Protein AF-A0A2D6LKM2-F1 (afdb_monomer)

Foldseek 3Di:
DPDPDDDDDDPVVCCCCPNPVNLVVDPVSVVVLVVCVVVVHDRHDPDD

Solvent-accessible surface area (backbone atoms only — not comparable to full-atom values): 3179 Å² total; per-residue (Å²): 136,81,73,96,64,90,71,88,79,57,66,67,61,46,44,63,70,70,23,66,70,48,28,63,74,39,74,66,36,42,53,52,52,53,55,36,50,76,73,70,43,84,81,80,78,79,83,126

Radius of gyration: 13.57 Å; Cα contacts (8 Å, |Δi|>4): 23; chains: 1; bounding box: 23×23×37 Å

Nearest PDB structures (foldseek):
  8c8y-assembly1_2  TM=8.267E-01  e=1.882E-02  Escherichia coli
  3jcn-assembly1_2  TM=8.033E-01  e=1.531E-02  Escherichia coli
  6v3d-assembly1_1  TM=8.492E-01  e=3.045E-02  Acinetobacter beijerinckii ANC 3835
  6gc7-assembly1_2  TM=7.791E-01  e=2.477E-02  Escherichia coli K-12
  5hl7-assembly1_2  TM=8.152E-01  e=3.742E-02  Staphylococcus aureus subsp. aureus NCTC 8325

Sequence (48 aa):
MSTHYPKRRSLVKRARKFGFRARMRTKDGRKLISRKRRVGRNVNVRSY

Secondary structure (DSSP, 8-state):
---SS-----HHHHHHHHSHHHHHHSHHHHHHHHHHHHTT--S-----

pLDDT: mean 87.09, std 11.83, range [52.91, 98.25]

Mean predicted aligned error: 5.85 Å

Structure (mmCIF, N/CA/C/O backbone):
data_AF-A0A2D6LKM2-F1
#
_entry.id   AF-A0A2D6LKM2-F1
#
loop_
_atom_site.group_PDB
_atom_site.id
_atom_site.type_symbol
_atom_site.label_atom_id
_atom_site.label_alt_id
_atom_site.label_comp_id
_atom_site.label_asym_id
_atom_site.label_entity_id
_atom_site.label_seq_id
_atom_site.pdbx_PDB_ins_code
_atom_site.Cartn_x
_atom_site.Cartn_y
_atom_site.Cartn_z
_atom_site.occupancy
_atom_site.B_iso_or_equiv
_atom_site.auth_seq_id
_atom_site.auth_comp_id
_atom_site.auth_asym_id
_atom_site.auth_atom_id
_atom_site.pdbx_PDB_model_num
ATOM 1 N N . MET A 1 1 ? -10.643 1.832 -23.739 1.00 52.91 1 MET A N 1
ATOM 2 C CA . MET A 1 1 ? -9.880 1.019 -24.713 1.00 52.91 1 MET A CA 1
ATOM 3 C C . MET A 1 1 ? -8.510 0.685 -24.136 1.00 52.91 1 MET A C 1
ATOM 5 O O . MET A 1 1 ? -7.687 1.577 -23.965 1.00 52.91 1 MET A O 1
ATOM 9 N N . SER A 1 2 ? -8.263 -0.574 -23.766 1.00 67.25 2 SER A N 1
ATOM 10 C CA . SER A 1 2 ? -6.894 -1.051 -23.544 1.00 67.25 2 SER A CA 1
ATOM 11 C C . SER A 1 2 ? -6.277 -1.379 -24.899 1.00 67.25 2 SER A C 1
ATOM 13 O O . SER A 1 2 ? -6.900 -2.059 -25.706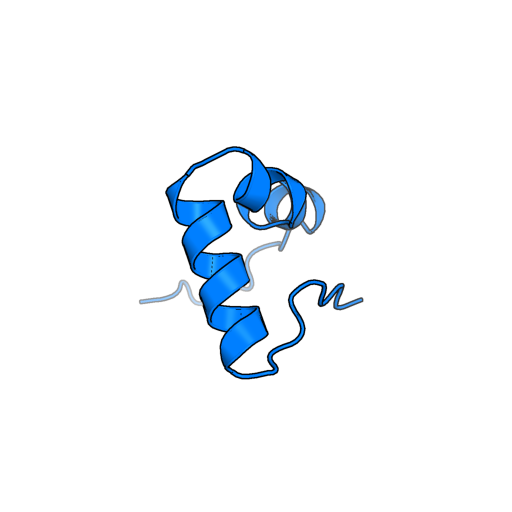 1.00 67.25 2 SER A O 1
ATOM 15 N N . THR A 1 3 ? -5.075 -0.870 -25.152 1.00 70.62 3 THR A N 1
ATOM 16 C CA . THR A 1 3 ? -4.299 -1.130 -26.372 1.00 70.62 3 THR A CA 1
ATOM 17 C C . THR A 1 3 ? -4.191 -2.641 -26.633 1.00 70.62 3 THR A C 1
ATOM 19 O O . THR A 1 3 ? -3.916 -3.383 -25.694 1.00 70.62 3 THR A O 1
ATOM 22 N N . HIS A 1 4 ? -4.377 -3.066 -27.888 1.00 82.94 4 HIS A N 1
ATOM 23 C CA . HIS A 1 4 ? -4.417 -4.467 -28.348 1.00 82.94 4 HIS A CA 1
ATOM 24 C C . HIS A 1 4 ? -3.171 -5.301 -27.976 1.00 82.94 4 HIS A C 1
ATOM 26 O O . HIS A 1 4 ? -3.240 -6.521 -27.882 1.00 82.94 4 HIS A O 1
ATOM 32 N N . TYR A 1 5 ? -2.031 -4.658 -27.704 1.00 82.69 5 TYR A N 1
ATOM 33 C CA . TYR A 1 5 ? -0.766 -5.349 -27.458 1.00 82.69 5 TYR A CA 1
ATOM 34 C C . TYR A 1 5 ? -0.450 -5.545 -25.966 1.00 82.69 5 TYR A C 1
ATOM 36 O O . TYR A 1 5 ? -0.658 -4.629 -25.155 1.00 82.69 5 TYR A O 1
ATOM 44 N N . PRO A 1 6 ? 0.134 -6.699 -25.586 1.00 80.50 6 PRO A N 1
ATOM 45 C CA . PRO A 1 6 ? 0.562 -6.952 -24.218 1.00 80.50 6 PRO A CA 1
ATOM 46 C C . PRO A 1 6 ? 1.638 -5.944 -23.799 1.00 80.50 6 PRO A C 1
ATOM 48 O O . PRO A 1 6 ? 2.756 -5.918 -24.311 1.00 80.50 6 PRO A O 1
ATOM 51 N N . LYS A 1 7 ? 1.309 -5.091 -22.826 1.00 81.00 7 LYS A N 1
ATOM 52 C CA . LYS A 1 7 ? 2.270 -4.140 -22.256 1.00 81.00 7 LYS A CA 1
ATOM 53 C C . LYS A 1 7 ? 3.196 -4.860 -21.283 1.00 81.00 7 LYS A C 1
ATOM 55 O O . LYS A 1 7 ? 2.727 -5.555 -20.379 1.00 81.00 7 LYS A O 1
ATOM 60 N N . ARG A 1 8 ? 4.507 -4.621 -21.403 1.00 83.06 8 ARG A N 1
ATOM 61 C CA . ARG A 1 8 ? 5.510 -5.120 -20.448 1.00 83.06 8 ARG A CA 1
ATOM 62 C C . ARG A 1 8 ? 5.146 -4.674 -19.026 1.00 83.06 8 ARG A C 1
ATOM 64 O O . ARG A 1 8 ? 5.106 -3.478 -18.725 1.00 83.06 8 ARG A O 1
ATOM 71 N N . ARG A 1 9 ? 4.883 -5.633 -18.134 1.00 84.75 9 ARG A N 1
ATOM 72 C CA . ARG A 1 9 ? 4.550 -5.368 -16.726 1.00 84.75 9 ARG A CA 1
ATOM 73 C C . ARG A 1 9 ? 5.832 -5.351 -15.898 1.00 84.75 9 ARG A C 1
ATOM 75 O O . ARG A 1 9 ? 6.467 -6.377 -15.708 1.00 84.75 9 ARG A O 1
ATOM 82 N N . SER A 1 10 ? 6.207 -4.188 -15.367 1.00 89.06 10 SER A N 1
ATOM 83 C CA . SER A 1 10 ? 7.329 -4.095 -14.423 1.00 89.06 10 SER A CA 1
ATOM 84 C C . SER A 1 10 ? 6.844 -4.321 -12.990 1.00 89.06 10 SER A C 1
ATOM 86 O O . SER A 1 10 ? 6.152 -3.472 -12.416 1.00 89.06 10 SER A O 1
ATOM 88 N N . LEU A 1 11 ? 7.248 -5.444 -12.389 1.00 88.75 11 LEU A N 1
ATOM 89 C CA . LEU A 1 11 ? 6.950 -5.763 -10.988 1.00 88.75 11 LEU A CA 1
ATOM 90 C C . LEU A 1 11 ? 7.577 -4.744 -10.024 1.00 88.75 11 LEU A C 1
ATOM 92 O O . LEU A 1 11 ? 6.949 -4.361 -9.037 1.00 88.75 11 LEU A O 1
ATOM 96 N N . VAL A 1 12 ? 8.759 -4.216 -10.364 1.00 91.12 12 VAL A N 1
ATOM 97 C CA . VAL A 1 12 ? 9.438 -3.160 -9.596 1.00 91.12 12 VAL A CA 1
ATOM 98 C C . VAL A 1 12 ? 8.597 -1.884 -9.563 1.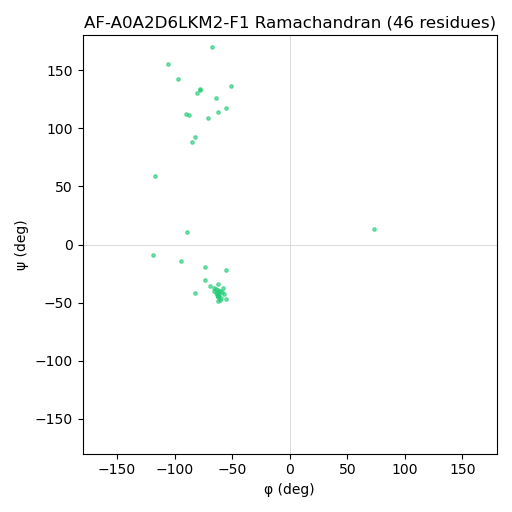00 91.12 12 VAL A C 1
ATOM 100 O O . VAL A 1 12 ? 8.334 -1.339 -8.488 1.00 91.12 12 VAL A O 1
ATOM 103 N N . LYS A 1 13 ? 8.104 -1.421 -10.723 1.00 91.12 13 LYS A N 1
ATOM 104 C CA . LYS A 1 13 ? 7.217 -0.245 -10.784 1.00 91.12 13 LYS A CA 1
ATOM 105 C C . LYS A 1 13 ? 5.917 -0.496 -10.016 1.00 91.12 13 LYS A C 1
ATOM 107 O O . LYS A 1 13 ? 5.456 0.397 -9.304 1.00 91.12 13 LYS A O 1
ATOM 112 N N . ARG A 1 14 ? 5.356 -1.710 -10.102 1.00 90.69 14 ARG A N 1
ATOM 113 C CA . ARG A 1 14 ? 4.151 -2.098 -9.352 1.00 90.69 14 ARG A CA 1
ATOM 114 C C . ARG A 1 14 ? 4.377 -2.008 -7.842 1.00 90.69 14 ARG A C 1
ATOM 116 O O . ARG A 1 14 ? 3.566 -1.397 -7.154 1.00 90.69 14 ARG A O 1
ATOM 123 N N . ALA A 1 15 ? 5.479 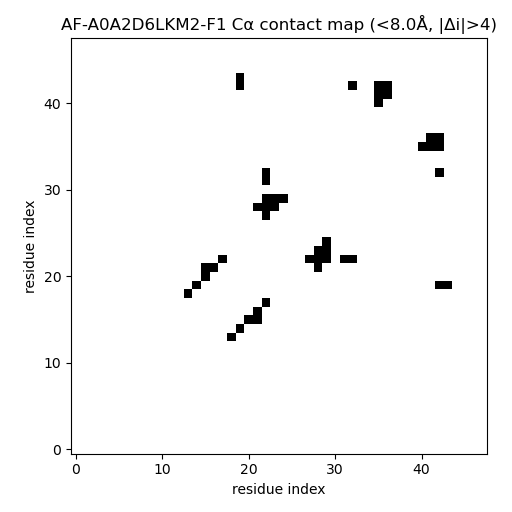-2.556 -7.335 1.00 89.81 15 ALA A N 1
ATOM 124 C CA . ALA A 1 15 ? 5.808 -2.531 -5.912 1.00 89.81 15 ALA A CA 1
ATOM 125 C C . ALA A 1 15 ? 6.032 -1.102 -5.391 1.00 89.81 15 ALA A C 1
ATOM 127 O O . ALA A 1 15 ? 5.511 -0.751 -4.333 1.00 89.81 15 ALA A O 1
ATOM 128 N N . ARG A 1 16 ? 6.731 -0.251 -6.155 1.00 91.56 16 ARG A N 1
ATOM 129 C CA . ARG A 1 16 ? 6.967 1.155 -5.780 1.00 91.56 16 ARG A CA 1
ATOM 130 C C . ARG A 1 16 ? 5.683 1.985 -5.748 1.00 91.56 16 ARG A C 1
ATOM 132 O O . ARG A 1 16 ? 5.524 2.799 -4.847 1.00 91.56 16 ARG A O 1
ATOM 139 N N . LYS A 1 17 ? 4.768 1.782 -6.705 1.00 91.19 17 LYS A N 1
ATOM 140 C CA . LYS A 1 17 ? 3.512 2.551 -6.784 1.00 91.19 17 LYS A CA 1
ATOM 141 C C . LYS A 1 17 ? 2.416 2.023 -5.858 1.00 91.19 17 LYS A C 1
ATOM 143 O O . LYS A 1 17 ? 1.697 2.808 -5.250 1.00 91.19 17 LYS A O 1
ATOM 148 N N . PHE A 1 18 ? 2.261 0.705 -5.762 1.00 90.38 18 PHE A N 1
ATOM 149 C CA . PHE A 1 18 ? 1.089 0.084 -5.134 1.00 90.38 18 PHE A CA 1
ATOM 150 C C . PHE A 1 18 ? 1.406 -0.786 -3.919 1.00 90.38 18 PHE A C 1
ATOM 152 O O . PHE A 1 18 ? 0.470 -1.217 -3.245 1.00 90.38 18 PHE A O 1
ATOM 159 N N . GLY A 1 19 ? 2.684 -1.052 -3.642 1.00 90.44 19 GLY A N 1
ATOM 160 C CA . GLY A 1 19 ? 3.107 -1.934 -2.562 1.00 90.44 19 GLY A CA 1
ATOM 161 C C . GLY A 1 19 ? 2.801 -1.392 -1.166 1.00 90.44 19 GLY A C 1
ATOM 162 O O . GLY A 1 19 ? 2.453 -0.225 -0.977 1.00 90.44 19 GLY A O 1
ATOM 163 N N . PHE A 1 20 ? 2.975 -2.254 -0.165 1.00 91.88 20 PHE A N 1
ATOM 164 C CA . PHE A 1 20 ? 2.634 -1.964 1.228 1.00 91.88 20 PHE A CA 1
ATOM 165 C C . PHE A 1 20 ? 3.308 -0.688 1.756 1.00 91.88 20 PHE A C 1
ATOM 167 O O . PHE A 1 20 ? 2.635 0.188 2.295 1.00 91.88 20 PHE A O 1
ATOM 174 N N . ARG A 1 21 ? 4.615 -0.521 1.510 1.00 92.06 21 ARG A N 1
ATOM 175 C CA . ARG A 1 21 ? 5.372 0.674 1.928 1.00 92.06 21 ARG A CA 1
ATOM 176 C C . ARG A 1 21 ? 4.794 1.968 1.344 1.00 92.06 21 ARG A C 1
ATOM 178 O O . ARG A 1 21 ? 4.666 2.955 2.060 1.00 92.06 21 ARG A O 1
ATOM 185 N N . ALA A 1 22 ? 4.386 1.949 0.073 1.00 93.75 22 ALA A N 1
ATOM 186 C CA . ALA A 1 22 ? 3.756 3.102 -0.570 1.00 93.75 22 ALA A CA 1
ATOM 187 C C . ALA A 1 22 ? 2.409 3.452 0.084 1.00 93.75 22 ALA A C 1
ATOM 189 O O . ALA A 1 22 ? 2.112 4.626 0.289 1.00 93.75 22 ALA A O 1
ATOM 190 N N . ARG A 1 23 ? 1.622 2.441 0.482 1.00 94.19 23 ARG A N 1
ATOM 191 C CA . ARG A 1 23 ? 0.357 2.643 1.210 1.00 94.19 23 ARG A CA 1
ATOM 192 C C . ARG A 1 23 ? 0.570 3.170 2.626 1.00 94.19 23 ARG A C 1
ATOM 194 O O . ARG A 1 23 ? -0.212 3.993 3.080 1.00 94.19 23 ARG A O 1
ATOM 201 N N . MET A 1 24 ? 1.627 2.750 3.312 1.00 95.81 24 MET A N 1
ATOM 202 C CA . MET A 1 24 ? 1.894 3.201 4.681 1.00 95.81 24 MET A CA 1
ATOM 203 C C . MET A 1 24 ? 2.409 4.645 4.766 1.00 95.81 24 MET A C 1
ATOM 205 O O . MET A 1 24 ? 2.283 5.262 5.826 1.00 95.81 24 MET A O 1
ATOM 209 N N . ARG A 1 25 ? 2.934 5.205 3.664 1.00 96.69 25 ARG A N 1
ATOM 210 C CA . ARG A 1 25 ? 3.460 6.580 3.610 1.00 96.69 25 ARG A CA 1
ATOM 211 C C . ARG A 1 25 ? 2.376 7.645 3.810 1.00 96.69 25 ARG A C 1
ATOM 213 O O . ARG A 1 25 ? 2.639 8.650 4.461 1.00 96.69 25 ARG A O 1
ATOM 220 N N . THR A 1 26 ? 1.169 7.443 3.276 1.00 97.44 26 THR A N 1
ATOM 221 C CA . THR A 1 26 ? 0.090 8.449 3.304 1.00 97.44 26 THR A CA 1
ATOM 222 C C . THR A 1 26 ? -1.008 8.099 4.307 1.00 97.44 26 THR A C 1
ATOM 224 O O . THR A 1 26 ? -1.235 6.930 4.626 1.00 97.44 26 THR A O 1
ATOM 227 N N . LYS A 1 27 ? -1.734 9.114 4.796 1.00 98.25 27 LYS A N 1
ATOM 228 C CA . LYS A 1 27 ? -2.868 8.913 5.716 1.00 98.25 27 LYS A CA 1
ATOM 229 C C . LYS A 1 2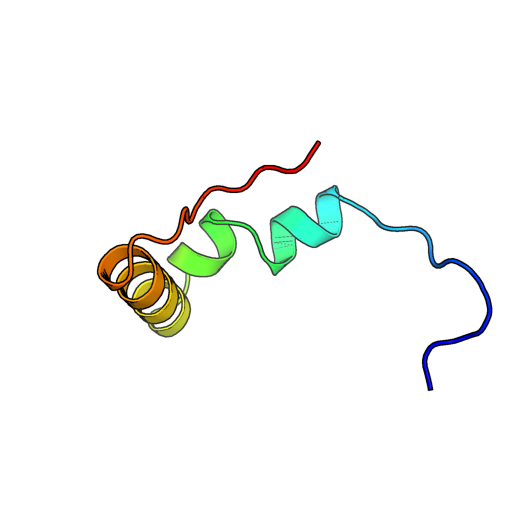7 ? -3.956 8.039 5.080 1.00 98.25 27 LYS A C 1
ATOM 231 O O . LYS A 1 27 ? -4.413 7.081 5.700 1.00 98.25 27 LYS A O 1
ATOM 236 N N . ASP A 1 28 ? -4.322 8.307 3.829 1.00 98.00 28 ASP 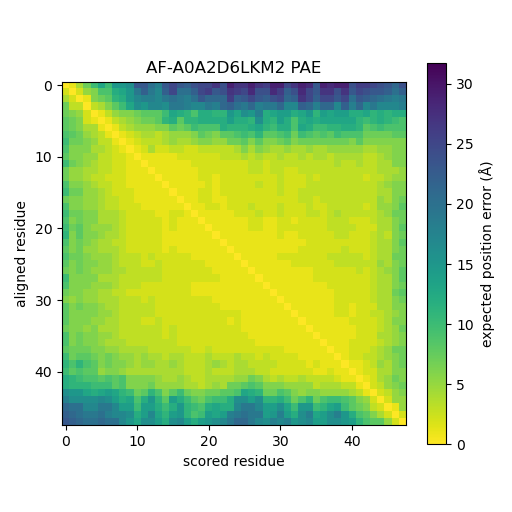A N 1
ATOM 237 C CA . ASP A 1 28 ? -5.396 7.562 3.160 1.00 98.00 28 ASP A CA 1
ATOM 238 C C . ASP A 1 28 ? -4.982 6.150 2.751 1.00 98.00 28 ASP A C 1
ATOM 240 O O . ASP A 1 28 ? -5.793 5.223 2.796 1.00 98.00 28 ASP A O 1
ATOM 244 N N . GLY A 1 29 ? -3.701 5.939 2.439 1.00 96.31 29 GLY A N 1
ATOM 245 C CA . GLY A 1 29 ? -3.172 4.599 2.225 1.00 96.31 29 GLY A CA 1
ATOM 246 C C . GLY A 1 29 ? -3.285 3.735 3.486 1.00 96.31 29 GLY A C 1
ATOM 247 O O . GLY A 1 29 ? -3.737 2.591 3.394 1.00 96.31 29 GLY A O 1
ATOM 248 N N . ARG A 1 30 ? -3.00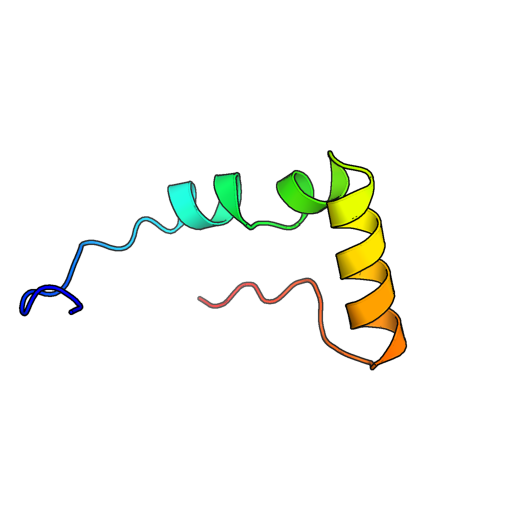2 4.301 4.669 1.00 97.06 30 ARG A N 1
ATOM 249 C CA . ARG A 1 30 ? -3.228 3.626 5.959 1.00 97.06 30 ARG A CA 1
ATOM 250 C C . ARG A 1 30 ? -4.710 3.319 6.197 1.00 97.06 30 ARG A C 1
ATOM 252 O O . ARG A 1 30 ? -5.034 2.182 6.530 1.00 97.06 30 ARG A O 1
ATOM 259 N N . LYS A 1 31 ? -5.620 4.267 5.932 1.00 97.69 31 LYS A N 1
ATOM 260 C CA . LYS A 1 31 ? -7.081 4.039 6.029 1.00 97.69 31 LYS A CA 1
ATOM 261 C C . LYS A 1 31 ? -7.551 2.886 5.136 1.00 97.69 31 LYS A C 1
ATOM 263 O O . LYS A 1 31 ? -8.352 2.053 5.561 1.00 97.69 31 LYS A O 1
ATOM 268 N N . LEU A 1 32 ? -7.045 2.813 3.905 1.00 95.19 32 LEU A N 1
ATOM 269 C CA . LEU A 1 32 ? -7.383 1.747 2.961 1.00 95.19 32 LEU A CA 1
ATOM 270 C C . LEU A 1 32 ? -6.929 0.375 3.476 1.00 95.19 32 LEU A C 1
ATOM 272 O O . LEU A 1 32 ? -7.693 -0.588 3.405 1.00 95.19 32 LEU A O 1
ATOM 276 N N . ILE A 1 33 ? -5.713 0.283 4.020 1.00 94.50 33 ILE A N 1
ATOM 277 C CA . ILE A 1 33 ? -5.192 -0.953 4.621 1.00 94.50 33 ILE A CA 1
ATOM 278 C C . ILE A 1 33 ? -6.043 -1.377 5.821 1.00 94.50 33 ILE A C 1
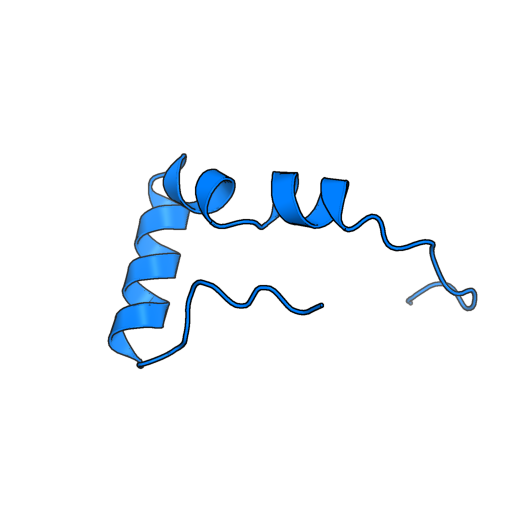ATOM 280 O O . ILE A 1 33 ? -6.433 -2.541 5.895 1.00 94.50 33 ILE A O 1
ATOM 284 N N . SER A 1 34 ? -6.412 -0.447 6.705 1.00 95.94 34 SER A N 1
ATOM 285 C CA . SER A 1 34 ? -7.299 -0.741 7.838 1.00 95.94 34 SER A CA 1
ATOM 286 C C . SER A 1 34 ? -8.671 -1.247 7.387 1.00 95.94 34 SER A C 1
ATOM 288 O O . SER A 1 34 ? -9.183 -2.209 7.953 1.00 95.94 34 SER A O 1
ATOM 290 N N . ARG A 1 35 ? -9.242 -0.678 6.314 1.00 96.31 35 ARG A N 1
ATOM 291 C CA . ARG A 1 35 ? -10.504 -1.164 5.730 1.00 96.31 35 ARG A CA 1
ATOM 292 C C . ARG A 1 35 ? -10.382 -2.597 5.218 1.00 96.31 35 ARG A C 1
ATOM 294 O O . ARG A 1 35 ? -11.265 -3.403 5.476 1.00 96.31 35 ARG A O 1
ATOM 301 N N . LYS A 1 36 ? -9.293 -2.919 4.510 1.00 94.62 36 LYS A N 1
ATOM 302 C CA . LYS A 1 36 ? -9.033 -4.281 4.016 1.00 94.62 36 LYS A CA 1
ATOM 303 C C . LYS A 1 36 ? -8.889 -5.280 5.162 1.00 94.62 36 LYS A C 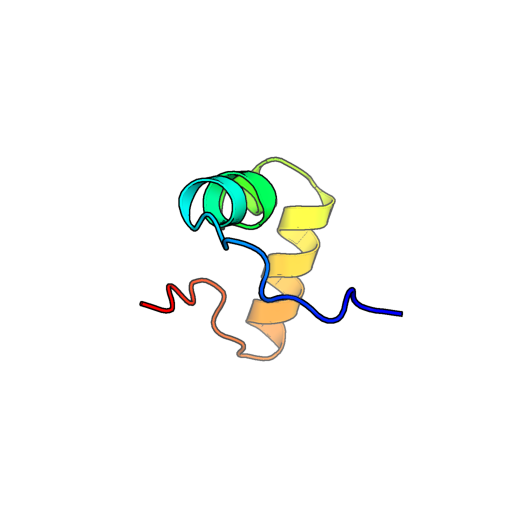1
ATOM 305 O O . LYS A 1 36 ? -9.493 -6.342 5.093 1.00 94.62 36 LYS A O 1
ATOM 310 N N . ARG A 1 37 ? -8.168 -4.911 6.224 1.00 94.06 37 ARG A N 1
ATOM 311 C CA . ARG A 1 37 ? -8.034 -5.740 7.431 1.00 94.06 37 ARG A CA 1
ATOM 312 C C . ARG A 1 37 ? -9.376 -5.994 8.112 1.00 94.06 37 ARG A C 1
ATOM 314 O O . ARG A 1 37 ? -9.652 -7.131 8.459 1.00 94.06 37 ARG A O 1
ATOM 321 N N . ARG A 1 38 ? -10.229 -4.969 8.233 1.00 96.31 38 ARG A N 1
ATOM 322 C CA . ARG A 1 38 ? -11.560 -5.093 8.854 1.00 96.31 38 ARG A CA 1
ATOM 323 C C . ARG A 1 38 ? -12.440 -6.140 8.172 1.00 96.31 38 ARG A C 1
ATOM 325 O O . ARG A 1 38 ? -13.168 -6.845 8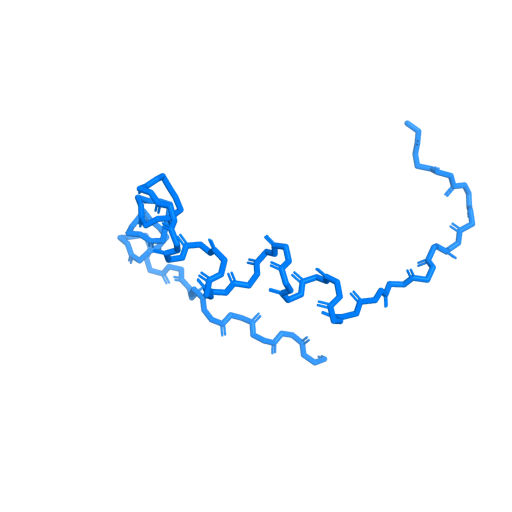.847 1.00 96.31 38 ARG A O 1
ATOM 332 N N . VAL A 1 39 ? -12.361 -6.240 6.847 1.00 96.25 39 VAL A N 1
ATOM 333 C CA . VAL A 1 39 ? -13.128 -7.228 6.069 1.00 96.25 39 VAL A CA 1
ATOM 334 C C . VAL A 1 39 ? -12.390 -8.564 5.899 1.00 96.25 39 VAL A C 1
ATOM 336 O O . VAL A 1 39 ? -12.769 -9.357 5.047 1.00 96.25 39 VAL A O 1
ATOM 339 N N . GLY A 1 40 ? -11.286 -8.788 6.623 1.00 95.06 40 GLY A N 1
ATOM 340 C CA . GLY A 1 40 ? -10.504 -10.029 6.553 1.00 95.06 40 GLY A CA 1
ATOM 341 C C . GLY A 1 40 ? -9.672 -10.207 5.277 1.00 95.06 40 GLY A C 1
ATOM 342 O O . GLY A 1 40 ? -9.181 -11.298 5.004 1.00 95.06 40 GLY A O 1
ATOM 343 N N . ARG A 1 41 ? -9.478 -9.159 4.462 1.00 93.19 41 ARG A N 1
ATOM 344 C CA . ARG A 1 41 ? -8.682 -9.261 3.227 1.00 93.19 41 ARG A CA 1
ATOM 345 C C . ARG A 1 41 ? -7.189 -9.243 3.526 1.00 93.19 41 ARG A C 1
ATOM 347 O O . ARG A 1 41 ? -6.692 -8.341 4.205 1.00 93.19 41 ARG A O 1
ATOM 354 N N . ASN A 1 42 ? -6.457 -10.160 2.895 1.00 87.75 42 ASN A N 1
ATOM 355 C CA . ASN A 1 42 ? -5.002 -10.161 2.948 1.00 87.75 42 ASN A CA 1
ATOM 356 C C . ASN A 1 42 ? -4.438 -8.887 2.285 1.00 87.75 42 ASN A C 1
ATOM 358 O O . ASN A 1 42 ? -4.765 -8.535 1.148 1.00 87.75 42 ASN A O 1
ATOM 362 N N . VAL A 1 43 ? -3.604 -8.161 3.027 1.00 84.25 43 VAL A N 1
ATOM 363 C CA . VAL A 1 43 ? -3.012 -6.883 2.604 1.00 84.25 43 VAL A CA 1
ATOM 364 C C . VAL A 1 43 ? -1.633 -7.040 1.971 1.00 84.25 43 VAL A C 1
ATOM 366 O O . VAL A 1 43 ? -1.163 -6.107 1.321 1.00 84.25 43 VAL A O 1
ATOM 369 N N . ASN A 1 44 ? -1.004 -8.206 2.130 1.00 75.62 44 ASN A N 1
ATOM 370 C CA . ASN A 1 44 ? 0.341 -8.493 1.652 1.00 75.62 44 ASN A CA 1
ATOM 371 C C . ASN A 1 44 ? 0.317 -9.609 0.600 1.00 75.62 44 ASN A C 1
ATOM 373 O O . ASN A 1 44 ? 0.925 -10.661 0.762 1.00 75.62 44 ASN A O 1
ATOM 377 N N . VAL A 1 45 ? -0.423 -9.386 -0.488 1.00 65.62 45 VAL A N 1
ATOM 378 C CA . VAL A 1 45 ? -0.459 -10.331 -1.609 1.00 65.62 45 VAL A CA 1
ATOM 379 C C . VAL A 1 45 ? 0.759 -10.070 -2.490 1.00 65.62 45 VAL A C 1
ATOM 381 O O . VAL A 1 45 ? 0.744 -9.204 -3.370 1.00 65.62 45 VAL A O 1
ATOM 384 N N . ARG A 1 46 ? 1.851 -10.789 -2.234 1.00 62.84 46 ARG A N 1
ATOM 385 C CA . ARG A 1 46 ? 2.956 -10.877 -3.186 1.00 62.84 46 ARG A CA 1
ATOM 386 C C . ARG A 1 46 ? 2.622 -11.982 -4.183 1.00 62.84 46 ARG A C 1
ATOM 388 O O . ARG A 1 46 ? 2.950 -13.133 -3.956 1.00 62.84 46 ARG A O 1
ATOM 395 N N . SER A 1 47 ? 1.915 -11.630 -5.257 1.00 57.28 47 SER A N 1
ATOM 396 C CA . SER A 1 47 ? 1.718 -12.545 -6.387 1.00 57.28 47 SER A CA 1
ATOM 397 C C . SER A 1 47 ? 3.050 -12.678 -7.123 1.00 57.28 47 SER A C 1
ATOM 399 O O . SER A 1 47 ? 3.495 -11.682 -7.714 1.00 57.28 47 SER A O 1
ATOM 401 N N . TYR A 1 48 ? 3.678 -13.845 -6.995 1.00 56.47 48 TYR A N 1
ATOM 402 C CA . TYR A 1 48 ? 4.699 -14.340 -7.916 1.00 56.47 48 TYR A CA 1
ATOM 403 C C . TYR A 1 48 ? 3.999 -14.996 -9.101 1.00 56.47 48 TYR A C 1
ATOM 405 O O . TYR A 1 48 ? 2.950 -15.633 -8.857 1.00 56.47 48 TYR A O 1
#

=== Feature glossary ===
A reading guide for the features in this record.

Start from the sequence.

  · Sequence gives the chain of amino acids in standard one-letter code (A=alanine, C=cysteine, …, Y=tyrosine), read N→C. It is the only feature that is directly encoded by the gene; all structural features are derived from the folded form of this sequence.

Fold it, and you get atomic coordinates and the backbone conformation that goes with them.

  · The mmCIF table is the protein's shape written out atom by atom. For each backbone N, Cα, C, and carbonyl O, it records an (x, y, z) coordinate triple in Å plus the residue type, chain letter, and residue number.

  · Backbone dihedral angles. Every residue except chain termini has a φ (preceding-C → N → Cα → C) and a ψ (N → Cα → C → next-N). They are reported in degrees following the IUPAC sign convention. Secondary structure is essentially a statement about which (φ, ψ) basin each residue occupies.

  · DSSP 8-state secondary structure assigns each residue one of H (α-helix), G (3₁₀-helix), I (π-helix), E (extended β-strand), B (isolated β-bridge), T (hydrogen-bonded turn), S (bend), or '-' (coil). The assignment is computed from backbone hydrogen-bond geometry via the Kabsch–Sander algorithm.

  · P-SEA three-state annotation labels each residue as helix, strand, or coil based purely on the geometry of the Cα trace. It serves as a fallback when the full backbone (and thus DSSP) is unavailable.

Summarize the fold with a handful of shape descriptors and a per-residue structural alphabet.

  · Radius of gyration (Rg) is the root-mean-square distance of Cα atoms from their centroid — a single number for overall size and compactness. A globular domain of N residues has Rg ≈ 2.2·N^0.38 Å; an extended or disordered chain has a much larger Rg. The Cα contact count is the number of residue pairs whose Cα atoms are within 8 Å and are more than four positions apart in sequence — a standard proxy for tertiary packing density. The bounding box is the smallest axis-aligned box enclosing all Cα atoms.

  · Foldseek's 3Di representation compresses backbone geometry into a per-residue letter drawn from a learned twenty-state alphabet. It captures the tertiary interaction pattern around each residue — which residues are packed against it in space, regardless of where they are in sequence.

  · Accessible surface area quantifies burial. A residue with SASA near zero is packed into the hydrophobic core; one with SASA >100 Å² sits on the surface. Computed here via the Shrake–Rupley numerical algorithm with a 1.4 Å probe.

Ask how reliable the model is.

  · For AlphaFold models, the B-factor field carries pLDDT — the model's own estimate of local accuracy on a 0–100 scale. Regions with pLDDT<50 should be treated as essentially unmodeled; they often correspond to intrinsically disordered segments.

  · For experimental (PDB) structures, the B-factor (temperature factor) quantifies the positional spread of each atom in the crystal — a combination of thermal vibration and static disorder — in units of Å². High B-factors mark flexible loops or poorly resolved regions; low B-factors mark the rigid, well-ordered core.

  · PAE(i, j) answers: if I align the predicted and true structures on residue i, how far off (in Å) do I expect residue j to be? A block-diagonal PAE matrix with low values on the blocks and high values off-diagonal is the signature of a multi-domain protein with confidently predicted domains but uncertain inter-domain orientation.

Place it in context: what it resembles, what it is annotated as, and how it looks.

  · Structural nearest neighbors (via Foldseek easy-search vs the PDB). Reported per hit: target PDB id, E-value, and alignment TM-score. A TM-score above ~0.5 is the conventional threshold for 'same fold'.

  · Functional annotations link the protein to curated databases. InterPro entries identify conserved domains and families by matching the sequence against member-database signatures (Pfam, PROSITE, CDD, …). Gene Ontology (GO) terms describe molecular function, biological process, and cellular component in a controlled vocabulary. CATH places the structure in a hierarchical fold classification (Class/Architecture/Topology/Homologous-superfamily). The organism is the source species.

  · Plot images: a contact map (which residues are close in 3D, as an N×N binary image), a Ramachandran scatter (backbone torsion angles, revealing secondary-structure composition at a glance), and — for AlphaFold structures — a PAE heatmap (pairwise prediction confidence).

  · Structure images are PyMOL renders from six orthogonal camera directions. Cartoon representation draws helices as coils and strands as arrows; sticks shows the backbone as bonds; surface shows the solvent-excluded envelope. Rainbow coloring maps sequence position to hue (blue→red, N→C); chain coloring assigns a distinct color per polypeptide.